Protein AF-0000000084542474 (afdb_homodimer)

Foldseek 3Di:
DDDDDDDDDPDPVVSVVVVVVVVVVQLVDCQFAVVNDFFFPDWDADPVVRDIDTDGDFDWDWDQDPVVRDTDIDTDDGTDD/DADDDDDPDDDPVVSVVVVVVVVVVLLVDCQFAVPNDFFWPDWDADPVVRDIDTDGDFDWDWDQDPVVRDTDIDTDDGTDD

Radius of gyration: 16.11 Å; Cα contacts (8 Å, |Δi|>4): 326; chains: 2; bounding box: 37×45×34 Å

Secondary structure (DSSP, 8-state):
-PBPPPP--SBHHHHHHHHHHHHHHHHH-TTT-TT---SEEEEEEETTTTEEEEEEEEEEEEEE-TTT-PEEEEEPP----/-PBPPPP--SBHHHHHHHHHHHHHHHHH-TTT-TT---SEEEEEEETTTTEEEEEEEEEEEEEE-TTT-PEEEEEPP----

Nearest PDB structures (foldseek):
  6th6-assembly1_Ax  TM=2.935E-01  e=2.917E+00  Thermococcus kodakarensis KOD1
  6dt7-assembly1_B  TM=2.396E-01  e=9.945E+00  Enquatrovirus N4
  6th6-assembly1_Ax  TM=3.140E-01  e=3.708E+00  Thermococcus kodakarensis KOD1
  6skg-assembly1_Ax  TM=2.582E-01  e=5.127E+00  Thermococcus kodakarensis
  6dt7-assembly1_B  TM=2.794E-01  e=6.228E+00  Enquatrovirus N4

Solvent-accessible surface area (backbone atoms only — not comparable to full-atom values): 8994 Å² total; per-residue (Å²): 94,30,58,52,71,86,75,84,45,70,25,40,51,34,36,49,52,49,50,53,52,52,49,47,53,41,49,70,33,59,84,20,17,78,84,64,59,68,40,69,73,40,78,45,70,42,81,90,77,28,37,33,39,37,31,36,43,45,50,36,42,80,38,77,34,84,88,80,69,45,77,42,81,40,47,50,74,71,35,33,114,93,27,58,50,71,86,74,82,46,70,26,41,51,34,37,49,54,49,48,53,52,51,49,46,51,42,48,70,33,57,86,20,16,76,84,66,59,69,40,68,72,42,80,47,68,43,81,88,76,28,36,33,39,37,30,36,42,44,51,36,42,82,38,77,35,85,88,81,69,44,77,42,79,40,47,52,73,71,35,33,112

Structure (mmCIF, N/CA/C/O backbone):
data_AF-0000000084542474-model_v1
#
loop_
_entity.id
_entity.type
_entity.pdbx_description
1 polymer 'Uncharacterized protein'
#
loop_
_atom_site.group_PDB
_atom_site.id
_atom_site.type_symbol
_atom_site.label_atom_id
_atom_site.label_alt_id
_atom_site.label_comp_id
_atom_site.label_asym_id
_atom_site.label_entity_id
_atom_site.label_seq_id
_atom_site.pdbx_PDB_ins_code
_atom_site.Cartn_x
_atom_site.Cartn_y
_atom_site.Cartn_z
_atom_site.occupancy
_atom_site.B_iso_or_equiv
_atom_site.auth_seq_id
_atom_site.auth_comp_id
_atom_site.auth_asym_id
_atom_site.auth_atom_id
_atom_site.pdbx_PDB_model_num
ATOM 1 N N . MET A 1 1 ? -6.695 11.188 12.867 1 86.81 1 MET A N 1
ATOM 2 C CA . MET A 1 1 ? -5.855 10.289 12.078 1 86.81 1 MET A CA 1
ATOM 3 C C . MET A 1 1 ? -6.309 8.844 12.227 1 86.81 1 MET A C 1
ATOM 5 O O . MET A 1 1 ? -6.754 8.438 13.305 1 86.81 1 MET A O 1
ATOM 9 N N . ALA A 1 2 ? -6.227 8.078 11.031 1 94.81 2 ALA A N 1
ATOM 10 C CA . ALA A 1 2 ? -6.535 6.656 11.18 1 94.81 2 ALA A CA 1
ATOM 11 C C . ALA A 1 2 ? -5.367 5.91 11.82 1 94.81 2 ALA A C 1
ATOM 13 O O . ALA A 1 2 ? -4.207 6.145 11.477 1 94.81 2 ALA A O 1
ATOM 14 N N . THR A 1 3 ? -5.688 5.031 12.648 1 96.56 3 THR A N 1
ATOM 15 C CA . THR A 1 3 ? -4.684 4.258 13.367 1 96.56 3 THR A CA 1
ATOM 16 C C . THR A 1 3 ? -4.094 3.168 12.477 1 96.56 3 THR A C 1
ATOM 18 O O . THR A 1 3 ? -4.707 2.777 11.484 1 96.56 3 THR A O 1
ATOM 21 N N . LYS A 1 4 ? -2.943 2.76 12.961 1 97.12 4 LYS A N 1
ATOM 22 C CA . LYS A 1 4 ? -2.25 1.645 12.328 1 97.12 4 LYS A CA 1
ATOM 23 C C . LYS A 1 4 ? -3.174 0.439 12.172 1 97.12 4 LYS A C 1
ATOM 25 O O . LYS A 1 4 ? -3.889 0.075 13.109 1 97.12 4 LYS A O 1
ATOM 30 N N . LYS A 1 5 ? -3.121 -0.091 11.039 1 96.38 5 LYS A N 1
ATOM 31 C CA . LYS A 1 5 ? -3.887 -1.313 10.82 1 96.38 5 LYS A CA 1
ATOM 32 C C . LYS A 1 5 ? -2.994 -2.547 10.922 1 96.38 5 LYS A C 1
ATOM 34 O O . LYS A 1 5 ? -1.84 -2.523 10.492 1 96.38 5 LYS A O 1
ATOM 39 N N . THR A 1 6 ? -3.637 -3.547 11.516 1 95.5 6 THR A N 1
ATOM 40 C CA . THR A 1 6 ? -2.98 -4.852 11.5 1 95.5 6 THR A CA 1
ATOM 41 C C . THR A 1 6 ? -3.293 -5.594 10.203 1 95.5 6 THR A C 1
ATOM 43 O O . THR A 1 6 ? -4.461 -5.809 9.867 1 95.5 6 THR A O 1
ATOM 46 N N . LEU A 1 7 ? -2.258 -5.918 9.531 1 97.06 7 LEU A N 1
ATOM 47 C CA . LEU A 1 7 ? -2.43 -6.652 8.289 1 97.06 7 LEU A CA 1
ATOM 48 C C . LEU A 1 7 ? -2.35 -8.156 8.523 1 97.06 7 LEU A C 1
ATOM 50 O O . LEU A 1 7 ? -1.467 -8.625 9.242 1 97.06 7 LEU A O 1
ATOM 54 N N . GLY A 1 8 ? -3.309 -8.828 7.953 1 96.12 8 GLY A N 1
ATOM 55 C CA . GLY A 1 8 ? -3.4 -10.266 8.164 1 96.12 8 GLY A CA 1
ATOM 56 C C . GLY A 1 8 ? -2.631 -11.07 7.133 1 96.12 8 GLY A C 1
ATOM 57 O O . GLY A 1 8 ? -2.352 -12.258 7.344 1 96.12 8 GLY A O 1
ATOM 58 N N . ALA A 1 9 ? -2.193 -10.484 6.082 1 97.06 9 ALA A N 1
ATOM 59 C CA . ALA A 1 9 ? -1.557 -11.18 4.965 1 97.06 9 ALA A CA 1
ATOM 60 C C . ALA A 1 9 ? -0.188 -11.727 5.367 1 97.06 9 ALA A C 1
ATOM 62 O O . ALA A 1 9 ? 0.529 -11.094 6.148 1 97.06 9 ALA A O 1
ATOM 63 N N . ALA A 1 10 ? 0.173 -12.812 4.734 1 96.75 10 ALA A N 1
ATOM 64 C CA . ALA A 1 10 ? 1.393 -13.508 5.137 1 96.75 10 ALA A CA 1
ATOM 65 C C . ALA A 1 10 ? 2.551 -13.164 4.203 1 96.75 10 ALA A C 1
ATOM 67 O O . ALA A 1 10 ? 3.691 -13.57 4.445 1 96.75 10 ALA A O 1
ATOM 68 N N . THR A 1 11 ? 2.271 -12.477 3.105 1 98.31 11 THR A N 1
ATOM 69 C CA . THR A 1 11 ? 3.312 -12.094 2.158 1 98.31 11 THR A CA 1
ATOM 70 C C . THR A 1 11 ? 3.277 -10.586 1.899 1 98.31 11 THR A C 1
ATOM 72 O O . THR A 1 11 ? 2.264 -9.93 2.146 1 98.31 11 THR A O 1
ATOM 75 N N . LEU A 1 12 ? 4.375 -10.031 1.416 1 98.56 12 LEU A N 1
ATOM 76 C CA . LEU A 1 12 ? 4.473 -8.617 1.081 1 98.56 12 LEU A CA 1
ATOM 77 C C . LEU A 1 12 ? 3.424 -8.227 0.044 1 98.56 12 LEU A C 1
ATOM 79 O O . LEU A 1 12 ? 2.771 -7.191 0.172 1 98.56 12 LEU A O 1
ATOM 83 N N . GLU A 1 13 ? 3.297 -9.102 -0.958 1 98.62 13 GLU A N 1
ATOM 84 C CA . GLU A 1 13 ? 2.383 -8.812 -2.057 1 98.62 13 GLU A CA 1
ATOM 85 C C . GLU A 1 13 ? 0.939 -8.727 -1.567 1 98.62 13 GLU A C 1
ATOM 87 O O . GLU A 1 13 ? 0.2 -7.82 -1.948 1 98.62 13 GLU A O 1
ATOM 92 N N . ASN A 1 14 ? 0.603 -9.648 -0.759 1 98.56 14 ASN A N 1
ATOM 93 C CA . ASN A 1 14 ? -0.761 -9.641 -0.239 1 98.56 14 ASN A CA 1
ATOM 94 C C . ASN A 1 14 ? -0.96 -8.523 0.787 1 98.56 14 ASN A C 1
ATOM 96 O O . ASN A 1 14 ? -2.051 -7.965 0.896 1 98.56 14 ASN A O 1
ATOM 100 N N . GLN A 1 15 ? 0.083 -8.109 1.554 1 98.62 15 GLN A N 1
ATOM 101 C CA . GLN A 1 15 ? 0.002 -6.941 2.432 1 98.62 15 GLN A CA 1
ATOM 102 C C . GLN A 1 15 ? -0.258 -5.668 1.634 1 98.62 15 GLN A C 1
ATOM 104 O O . GLN A 1 15 ? -1.043 -4.816 2.055 1 98.62 15 GLN A O 1
ATOM 109 N N . LEU A 1 16 ? 0.427 -5.586 0.472 1 98.88 16 LEU A N 1
ATOM 110 C CA . LEU A 1 16 ? 0.238 -4.43 -0.397 1 98.88 16 LEU A CA 1
ATOM 111 C C . LEU A 1 16 ? -1.213 -4.324 -0.854 1 98.88 16 LEU A C 1
ATOM 113 O O . LEU A 1 16 ? -1.828 -3.264 -0.743 1 98.88 16 LEU A O 1
ATOM 117 N N . LEU A 1 17 ? -1.722 -5.387 -1.293 1 98.75 17 LEU A N 1
ATOM 118 C CA . LEU A 1 17 ? -3.115 -5.402 -1.727 1 98.75 17 LEU A CA 1
ATOM 119 C C . LEU A 1 17 ? -4.047 -5.062 -0.569 1 98.75 17 LEU A C 1
ATOM 121 O O . LEU A 1 17 ? -4.957 -4.242 -0.718 1 98.75 17 LEU A O 1
ATOM 125 N N . GLU A 1 18 ? -3.797 -5.637 0.505 1 98.62 18 GLU A N 1
ATOM 126 C CA . GLU A 1 18 ? -4.641 -5.457 1.681 1 98.62 18 GLU A CA 1
ATOM 127 C C . GLU A 1 18 ? -4.652 -4.004 2.141 1 98.62 18 GLU A C 1
ATOM 129 O O . GLU A 1 18 ? -5.711 -3.449 2.441 1 98.62 18 GLU A O 1
ATOM 134 N N . ILE A 1 19 ? -3.551 -3.363 2.209 1 98.81 19 ILE A N 1
ATOM 135 C CA . ILE A 1 19 ? -3.482 -2.006 2.742 1 98.81 19 ILE A CA 1
ATOM 136 C C . ILE A 1 19 ? -4.113 -1.031 1.751 1 98.81 19 ILE A C 1
ATOM 138 O O . ILE A 1 19 ? -4.734 -0.043 2.15 1 98.81 19 ILE A O 1
ATOM 142 N N . ILE A 1 20 ? -3.961 -1.307 0.451 1 98.88 20 ILE A N 1
ATOM 143 C CA . ILE A 1 20 ? -4.617 -0.479 -0.556 1 98.88 20 ILE A CA 1
ATOM 144 C C . ILE A 1 20 ? -6.133 -0.579 -0.398 1 98.88 20 ILE A C 1
ATOM 146 O O . ILE A 1 20 ? -6.836 0.434 -0.438 1 98.88 20 ILE A O 1
ATOM 150 N N . GLU A 1 21 ? -6.625 -1.803 -0.162 1 98.19 21 GLU A N 1
ATOM 151 C CA . GLU A 1 21 ? -8.062 -1.999 0.022 1 98.19 21 GLU A CA 1
ATOM 152 C C . GLU A 1 21 ? -8.547 -1.328 1.303 1 98.19 21 GLU A C 1
ATOM 154 O O . GLU A 1 21 ? -9.648 -0.771 1.338 1 98.19 21 GLU A O 1
ATOM 159 N N . GLN A 1 22 ? -7.734 -1.421 2.311 1 98.31 22 GLN A N 1
ATOM 160 C CA . GLN A 1 22 ? -8.086 -0.72 3.541 1 98.31 22 GLN A CA 1
ATOM 161 C C . GLN A 1 22 ? -8.148 0.789 3.316 1 98.31 22 GLN A C 1
ATOM 163 O O . GLN A 1 22 ? -9.039 1.465 3.836 1 98.31 22 GLN A O 1
ATOM 168 N N . THR A 1 23 ? -7.227 1.34 2.574 1 98.69 23 THR A N 1
ATOM 169 C CA . THR A 1 23 ? -7.219 2.764 2.258 1 98.69 23 THR A CA 1
ATOM 170 C C . THR A 1 23 ? -8.461 3.148 1.458 1 98.69 23 THR A C 1
ATOM 172 O O . THR A 1 23 ? -9.094 4.168 1.735 1 98.69 23 THR A O 1
ATOM 175 N N . GLN A 1 24 ? -8.789 2.334 0.495 1 98.38 24 GLN A N 1
ATOM 176 C CA . GLN A 1 24 ? -9.992 2.566 -0.299 1 98.38 24 GLN A CA 1
ATOM 177 C C . GLN A 1 24 ? -11.234 2.602 0.583 1 98.38 24 GLN A C 1
ATOM 179 O O . GLN A 1 24 ? -12.109 3.453 0.402 1 98.38 24 GLN A O 1
ATOM 184 N N . ARG A 1 25 ? -11.266 1.691 1.455 1 97.88 25 ARG A N 1
ATOM 185 C CA . ARG A 1 25 ? -12.398 1.65 2.373 1 97.88 25 ARG A CA 1
ATOM 186 C C . ARG A 1 25 ? -12.477 2.928 3.201 1 97.88 25 ARG A C 1
ATOM 188 O O . ARG A 1 25 ? -13.547 3.535 3.314 1 97.88 25 ARG A O 1
ATOM 195 N N . MET A 1 26 ? -11.375 3.357 3.768 1 98.25 26 MET A N 1
ATOM 196 C CA . MET A 1 26 ? -11.359 4.555 4.605 1 98.25 26 MET A CA 1
ATOM 197 C C . MET A 1 26 ? -11.773 5.785 3.805 1 98.25 26 MET A C 1
ATOM 199 O O . MET A 1 26 ? -12.523 6.625 4.305 1 98.25 26 MET A O 1
ATOM 203 N N . GLN A 1 27 ? -11.391 5.926 2.529 1 98.5 27 GLN A N 1
ATOM 204 C CA . GLN A 1 27 ? -11.656 7.133 1.756 1 98.5 27 GLN A CA 1
ATOM 205 C C . GLN A 1 27 ? -13.109 7.168 1.272 1 98.5 27 GLN A C 1
ATOM 207 O O . GLN A 1 27 ? -13.617 8.227 0.906 1 98.5 27 GLN A O 1
ATOM 212 N N . SER A 1 28 ? -13.727 5.973 1.259 1 98.06 28 SER A N 1
ATOM 213 C CA . SER A 1 28 ? -15.07 5.879 0.706 1 98.06 28 SER A CA 1
ATOM 214 C C . SER A 1 28 ? -16.125 6.184 1.763 1 98.06 28 SER A C 1
ATOM 216 O O . SER A 1 28 ? -17.297 6.391 1.438 1 98.06 28 SER A O 1
ATOM 218 N N . VAL A 1 29 ? -15.6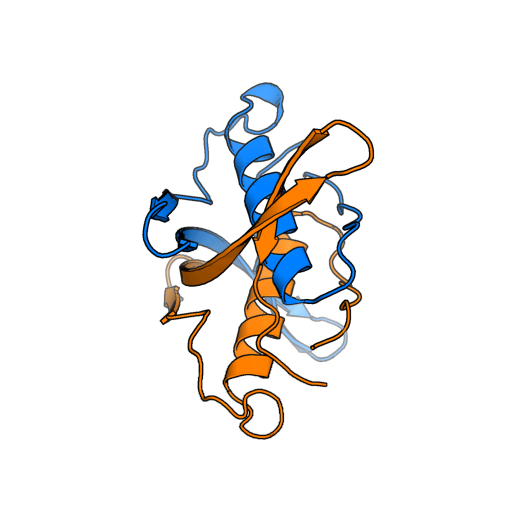72 6.113 2.973 1 98.25 29 VAL A N 1
ATOM 219 C CA . VAL A 1 29 ? -16.609 6.34 4.074 1 98.25 29 VAL A CA 1
ATOM 220 C C . VAL A 1 29 ? -16.484 7.781 4.562 1 98.25 29 VAL A C 1
ATOM 222 O O . VAL A 1 29 ? -15.438 8.188 5.074 1 98.25 29 VAL A O 1
ATOM 225 N N . ALA A 1 30 ? -17.547 8.539 4.508 1 97.75 30 ALA A N 1
ATOM 226 C CA . ALA A 1 30 ? -17.547 9.969 4.809 1 97.75 30 ALA A CA 1
ATOM 227 C C . ALA A 1 30 ? -17.109 10.227 6.246 1 97.75 30 ALA A C 1
ATOM 229 O O . ALA A 1 30 ? -16.406 11.211 6.523 1 97.75 30 ALA A O 1
ATOM 230 N N . ALA A 1 31 ? -17.531 9.367 7.172 1 97.94 31 ALA A N 1
ATOM 231 C CA . ALA A 1 31 ? -17.172 9.531 8.578 1 97.94 31 ALA A CA 1
ATOM 232 C C . ALA A 1 31 ? -15.664 9.398 8.773 1 97.94 31 ALA A C 1
ATOM 234 O O . ALA A 1 31 ? -15.094 10.023 9.672 1 97.94 31 ALA A O 1
ATOM 235 N N . ASN A 1 32 ? -15 8.633 7.957 1 98.5 32 ASN A N 1
ATOM 236 C CA . ASN A 1 32 ? -13.562 8.43 8.031 1 98.5 32 ASN A CA 1
ATOM 237 C C . ASN A 1 32 ? -12.797 9.461 7.211 1 98.5 32 ASN A C 1
ATOM 239 O O . ASN A 1 32 ? -11.586 9.633 7.387 1 98.5 32 ASN A O 1
ATOM 243 N N . ASN A 1 33 ? -13.516 10.102 6.312 1 98.56 33 ASN A N 1
ATOM 244 C CA . ASN A 1 33 ? -12.914 11.016 5.348 1 98.56 33 ASN A CA 1
ATOM 245 C C . ASN A 1 33 ? -13.68 12.336 5.273 1 98.56 33 ASN A C 1
ATOM 247 O O . ASN A 1 33 ? -14.242 12.672 4.227 1 98.56 33 ASN A O 1
ATOM 251 N N . PRO A 1 34 ? -13.57 13.078 6.371 1 97.31 34 PRO A N 1
ATOM 252 C CA . PRO A 1 34 ? -14.406 14.281 6.449 1 97.31 34 PRO A CA 1
ATOM 253 C C . PRO A 1 34 ? -14.016 15.336 5.41 1 97.31 34 PRO A C 1
ATOM 255 O O . PRO A 1 34 ? -14.867 16.125 4.988 1 97.31 34 PRO A O 1
ATOM 258 N N . ASP A 1 35 ? -12.766 15.375 4.953 1 97.31 35 ASP A N 1
ATOM 259 C CA . ASP A 1 35 ? -12.297 16.375 4.004 1 97.31 35 ASP A CA 1
ATOM 260 C C . ASP A 1 35 ? -12.492 15.914 2.566 1 97.31 35 ASP A C 1
ATOM 262 O O . ASP A 1 35 ? -12.211 16.656 1.62 1 97.31 35 ASP A O 1
ATOM 266 N N . GLY A 1 36 ? -12.914 14.633 2.375 1 97.69 36 GLY A N 1
ATOM 267 C CA . GLY A 1 36 ? -13.219 14.102 1.057 1 97.69 36 GLY A CA 1
ATOM 268 C C . GLY A 1 36 ? -11.992 13.961 0.171 1 97.69 36 GLY A C 1
ATOM 269 O O . GLY A 1 36 ? -12.062 14.211 -1.035 1 97.69 36 GLY A O 1
ATOM 270 N N . VAL A 1 37 ? -10.836 13.562 0.805 1 97.56 37 VAL A N 1
ATOM 271 C CA . VAL A 1 37 ? -9.602 13.422 0.05 1 97.56 37 VAL A CA 1
ATOM 272 C C . VAL A 1 37 ? -9.586 12.078 -0.677 1 97.56 37 VAL A C 1
ATOM 274 O O . VAL A 1 37 ? -10.062 11.07 -0.147 1 97.56 37 VAL A O 1
ATOM 277 N N . THR A 1 38 ? -9.07 12.125 -1.891 1 98.38 38 THR A N 1
ATOM 278 C CA . THR A 1 38 ? -8.914 10.906 -2.668 1 98.38 38 THR A CA 1
ATOM 279 C C . THR A 1 38 ? -7.445 10.492 -2.75 1 98.38 38 THR A C 1
ATOM 281 O O . THR A 1 38 ? -6.637 11.195 -3.359 1 98.38 38 THR A O 1
ATOM 284 N N . VAL A 1 39 ? -7.18 9.367 -2.107 1 98.81 39 VAL A N 1
ATOM 285 C CA . VAL A 1 39 ? -5.824 8.828 -2.135 1 98.81 39 VAL A CA 1
ATOM 286 C C . VAL A 1 39 ? -5.711 7.754 -3.213 1 98.81 39 VAL A C 1
ATOM 288 O O . VAL A 1 39 ? -4.82 7.809 -4.062 1 98.81 39 VAL A O 1
ATOM 291 N N . VAL A 1 40 ? -6.598 6.746 -3.172 1 98.88 40 VAL A N 1
ATOM 292 C CA . VAL A 1 40 ? -6.711 5.801 -4.277 1 98.88 40 VAL A CA 1
ATOM 293 C C . VAL A 1 40 ? -7.551 6.414 -5.395 1 98.88 40 VAL A C 1
ATOM 295 O O . VAL A 1 40 ? -8.781 6.449 -5.309 1 98.88 40 VAL A O 1
ATOM 298 N N . THR A 1 41 ? -6.879 6.836 -6.453 1 98.81 41 THR A N 1
ATOM 299 C CA . THR A 1 41 ? -7.551 7.613 -7.488 1 98.81 41 THR A CA 1
ATOM 300 C C . THR A 1 41 ? -8.109 6.703 -8.578 1 98.81 41 THR A C 1
ATOM 302 O O . THR A 1 41 ? -9.016 7.094 -9.32 1 98.81 41 THR A O 1
ATOM 305 N N . SER A 1 42 ? -7.547 5.566 -8.734 1 98.69 42 SER A N 1
ATOM 306 C CA . SER A 1 42 ? -8.039 4.539 -9.641 1 98.69 42 SER A CA 1
ATOM 307 C C . SER A 1 42 ? -7.715 3.141 -9.133 1 98.69 42 SER A C 1
ATOM 309 O O . SER A 1 42 ? -6.637 2.912 -8.578 1 98.69 42 SER A O 1
ATOM 311 N N . TYR A 1 43 ? -8.688 2.273 -9.156 1 98.38 43 TYR A N 1
ATOM 312 C CA . TYR A 1 43 ? -8.57 0.856 -8.836 1 98.38 43 TYR A CA 1
ATOM 313 C C . TYR A 1 43 ? -9.375 0.007 -9.812 1 98.38 43 TYR A C 1
ATOM 315 O O . TYR A 1 43 ? -10.609 0.033 -9.797 1 98.38 43 TYR A O 1
ATOM 323 N N . THR A 1 44 ? -8.617 -0.767 -10.641 1 98.31 44 THR A N 1
ATOM 324 C CA . THR A 1 44 ? -9.289 -1.609 -11.625 1 98.31 44 THR A CA 1
ATOM 325 C C . THR A 1 44 ? -8.688 -3.012 -11.633 1 98.31 44 THR A C 1
ATOM 327 O O . THR A 1 44 ? -7.477 -3.176 -11.477 1 98.31 44 THR A O 1
ATOM 330 N N . ARG A 1 45 ? -9.578 -3.939 -11.852 1 97.56 45 ARG A N 1
ATOM 331 C CA . ARG A 1 45 ? -9.117 -5.309 -12.062 1 97.56 45 ARG A CA 1
ATOM 332 C C . ARG A 1 45 ? -9.594 -5.848 -13.406 1 97.56 45 ARG A C 1
ATOM 334 O O . ARG A 1 45 ? -10.789 -5.84 -13.695 1 97.56 45 ARG A O 1
ATOM 341 N N . ASN A 1 46 ? -8.641 -6.211 -14.172 1 98 46 ASN A N 1
ATOM 342 C CA . ASN A 1 46 ? -8.953 -6.969 -15.375 1 98 46 ASN A CA 1
ATOM 343 C C . ASN A 1 46 ? -9.195 -8.445 -15.07 1 98 46 ASN A C 1
ATOM 345 O O . ASN A 1 46 ? -8.266 -9.172 -14.727 1 98 46 ASN A O 1
ATOM 349 N N . MET A 1 47 ? -10.414 -8.922 -15.234 1 93.25 47 MET A N 1
ATOM 350 C CA . MET A 1 47 ? -10.805 -10.266 -14.828 1 93.25 47 MET A CA 1
ATOM 351 C C . MET A 1 47 ? -10.148 -11.32 -15.727 1 93.25 47 MET A C 1
ATOM 353 O O . MET A 1 47 ? -9.891 -12.438 -15.289 1 93.25 47 MET A O 1
ATOM 357 N N . ALA A 1 48 ? -9.898 -10.922 -16.922 1 95.88 48 ALA A N 1
ATOM 358 C CA . ALA A 1 48 ? -9.328 -11.867 -17.875 1 95.88 48 ALA A CA 1
ATOM 359 C C . ALA A 1 48 ? -7.859 -12.148 -17.562 1 95.88 48 ALA A C 1
ATOM 361 O O . ALA A 1 48 ? -7.41 -13.289 -17.656 1 95.88 48 ALA A O 1
ATOM 362 N N . THR A 1 49 ? -7.129 -11.18 -17.125 1 96.25 49 THR A N 1
ATOM 363 C CA . THR A 1 49 ? -5.691 -11.32 -16.922 1 96.25 49 THR A CA 1
ATOM 364 C C . THR A 1 49 ? -5.367 -11.469 -15.438 1 96.25 49 THR A C 1
ATOM 366 O O . THR A 1 49 ? -4.258 -11.867 -15.078 1 96.25 49 THR A O 1
ATOM 369 N N . GLY A 1 50 ? -6.32 -11.094 -14.562 1 97.25 50 GLY A N 1
ATOM 370 C CA . GLY A 1 50 ? -6.055 -11.078 -13.133 1 97.25 50 GLY A CA 1
ATOM 371 C C . GLY A 1 50 ? -5.207 -9.906 -12.688 1 97.25 50 GLY A C 1
ATOM 372 O O . GLY A 1 50 ? -4.613 -9.93 -11.609 1 97.25 50 GLY A O 1
ATOM 373 N N . LEU A 1 51 ? -5.121 -8.867 -13.523 1 98.5 51 LEU A N 1
ATOM 374 C CA . LEU A 1 51 ? -4.262 -7.727 -13.211 1 98.5 51 LEU A CA 1
ATOM 375 C C . LEU A 1 51 ? -5.055 -6.617 -12.523 1 98.5 51 LEU A C 1
ATOM 377 O O . LEU A 1 51 ? -6.078 -6.168 -13.047 1 98.5 51 LEU A O 1
ATOM 381 N N . VAL A 1 52 ? -4.535 -6.238 -11.344 1 98.69 52 VAL A N 1
ATOM 382 C CA . VAL A 1 52 ? -5.07 -5.078 -10.641 1 98.69 52 VAL A CA 1
ATOM 383 C C . VAL A 1 52 ? -4.184 -3.861 -10.898 1 98.69 52 VAL A C 1
ATOM 385 O O . VAL A 1 52 ? -2.973 -3.91 -10.68 1 98.69 52 VAL A O 1
ATOM 388 N N . THR A 1 53 ? -4.789 -2.766 -11.414 1 98.81 53 THR A N 1
ATOM 389 C CA . THR A 1 53 ? -4.086 -1.505 -11.625 1 98.81 53 THR A CA 1
ATOM 390 C C . THR A 1 53 ? -4.602 -0.428 -10.68 1 98.81 53 THR A C 1
ATOM 392 O O . THR A 1 53 ? -5.812 -0.257 -10.523 1 98.81 53 THR A O 1
ATOM 395 N N . VAL A 1 54 ? -3.635 0.183 -10.062 1 98.88 54 VAL A N 1
ATOM 396 C CA . VAL A 1 54 ? -3.977 1.155 -9.023 1 98.88 54 VAL A CA 1
ATOM 397 C C . VAL A 1 54 ? -3.197 2.449 -9.258 1 98.88 54 VAL A C 1
ATOM 399 O O . VAL A 1 54 ? -2.014 2.416 -9.602 1 98.88 54 VAL A O 1
ATOM 402 N N . SER A 1 55 ? -3.805 3.564 -9.078 1 98.94 55 SER A N 1
ATOM 403 C CA . SER A 1 55 ? -3.164 4.871 -8.992 1 98.94 55 SER A CA 1
ATOM 404 C C . SER A 1 55 ? -3.447 5.535 -7.645 1 98.94 55 SER A C 1
ATOM 406 O O . SER A 1 55 ? -4.582 5.504 -7.16 1 98.94 55 SER A O 1
ATOM 408 N N . LEU A 1 56 ? -2.443 6.07 -7.117 1 98.88 56 LEU A N 1
ATOM 409 C CA . LEU A 1 56 ? -2.545 6.715 -5.812 1 98.88 56 LEU A CA 1
ATOM 410 C C . LEU A 1 56 ? -1.968 8.125 -5.855 1 98.88 56 LEU A C 1
ATOM 412 O O . LEU A 1 56 ? -1.036 8.398 -6.617 1 98.88 56 LEU A O 1
ATOM 416 N N . SER A 1 57 ? -2.525 8.977 -5.043 1 98.81 57 SER A N 1
ATOM 417 C CA . SER A 1 57 ? -2.031 10.312 -4.73 1 98.81 57 SER A CA 1
ATOM 418 C C . SER A 1 57 ? -1.918 10.523 -3.223 1 98.81 57 SER A C 1
ATOM 420 O O . SER A 1 57 ? -2.93 10.641 -2.529 1 98.81 57 SER A O 1
ATOM 422 N N . ILE A 1 58 ? -0.677 10.625 -2.695 1 98.75 58 ILE A N 1
ATOM 423 C CA . ILE A 1 58 ? -0.434 10.633 -1.258 1 98.75 58 ILE A CA 1
ATOM 424 C C . ILE A 1 58 ? 0.219 11.945 -0.849 1 98.75 58 ILE A C 1
ATOM 426 O O . ILE A 1 58 ? 1.392 12.188 -1.146 1 98.75 58 ILE A O 1
ATOM 430 N N . PRO A 1 59 ? -0.496 12.82 -0.203 1 98.56 59 PRO A N 1
ATOM 431 C CA . PRO A 1 59 ? 0.157 14.016 0.342 1 98.56 59 PRO A CA 1
ATOM 432 C C . PRO A 1 59 ? 1.166 13.688 1.44 1 98.56 59 PRO A C 1
ATOM 434 O O . PRO A 1 59 ? 0.903 12.828 2.289 1 98.56 59 PRO A O 1
ATOM 437 N N . THR A 1 60 ? 2.299 14.391 1.382 1 98.5 60 THR A N 1
ATOM 438 C CA . THR A 1 60 ? 3.363 14.141 2.346 1 98.5 60 THR A CA 1
ATOM 439 C C . THR A 1 60 ? 3.932 15.453 2.873 1 98.5 60 THR A C 1
ATOM 441 O O . THR A 1 60 ? 3.736 16.516 2.264 1 98.5 60 THR A O 1
ATOM 444 N N . ASP A 1 61 ? 4.574 15.289 3.994 1 97.25 61 ASP A N 1
ATOM 445 C CA . ASP A 1 61 ? 5.336 16.375 4.594 1 97.25 61 ASP A CA 1
ATOM 446 C C . ASP A 1 61 ? 6.789 15.969 4.828 1 97.25 61 ASP A C 1
ATOM 448 O O . ASP A 1 61 ? 7.074 14.797 5.066 1 97.25 61 ASP A O 1
ATOM 452 N N . ASP A 1 62 ? 7.617 16.984 4.664 1 96.38 62 ASP A N 1
ATOM 453 C CA . ASP A 1 62 ? 9 16.812 5.098 1 96.38 62 ASP A CA 1
ATOM 454 C C . ASP A 1 62 ? 9.172 17.219 6.562 1 96.38 62 ASP A C 1
ATOM 456 O O . ASP A 1 62 ? 8.82 18.344 6.949 1 96.38 62 ASP A O 1
ATOM 460 N N . VAL A 1 63 ? 9.672 16.281 7.273 1 95.62 63 VAL A N 1
ATOM 461 C CA . VAL A 1 63 ? 9.852 16.562 8.695 1 95.62 63 VAL A CA 1
ATOM 462 C C . VAL A 1 63 ? 11.312 16.312 9.086 1 95.62 63 VAL A C 1
ATOM 464 O O . VAL A 1 63 ? 11.898 15.297 8.719 1 95.62 63 VAL A O 1
ATOM 467 N N . LEU A 1 64 ? 11.852 17.266 9.789 1 96.44 64 LEU A N 1
ATOM 468 C CA . LEU A 1 64 ? 13.211 17.094 10.305 1 96.44 64 LEU A CA 1
ATOM 469 C C . LEU A 1 64 ? 13.227 16.078 11.445 1 96.44 64 LEU A C 1
ATOM 471 O O . LEU A 1 64 ? 12.477 16.203 12.414 1 96.44 64 LEU A O 1
ATOM 475 N N . ASP A 1 65 ? 14.086 15.008 11.305 1 94.94 65 ASP A N 1
ATOM 476 C CA . ASP A 1 65 ? 14.305 14.047 12.375 1 94.94 65 ASP A CA 1
ATOM 477 C C . ASP A 1 65 ? 15.32 14.562 13.391 1 94.94 65 ASP A C 1
ATOM 479 O O . ASP A 1 65 ? 16.516 14.68 13.078 1 94.94 65 ASP A O 1
ATOM 483 N N . PRO A 1 66 ? 14.852 14.859 14.461 1 94.12 66 PRO A N 1
ATOM 484 C CA . PRO A 1 66 ? 15.758 15.508 15.406 1 94.12 66 PRO A CA 1
ATOM 485 C C . PRO A 1 66 ? 16.828 14.555 15.938 1 94.12 66 PRO A C 1
ATOM 487 O O . PRO A 1 66 ? 17.828 15 16.5 1 94.12 66 PRO A O 1
ATOM 490 N N . THR A 1 67 ? 16.547 13.273 15.734 1 95.06 67 THR A N 1
ATOM 491 C CA . THR A 1 67 ? 17.484 12.273 16.25 1 95.06 67 THR A CA 1
ATOM 492 C C . THR A 1 67 ? 18.766 12.25 15.422 1 95.06 67 THR A C 1
ATOM 494 O O . THR A 1 67 ? 19.859 12.125 15.961 1 95.06 67 THR A O 1
ATOM 497 N N . ASP A 1 68 ? 18.688 12.406 14.117 1 94.31 68 ASP A N 1
ATOM 498 C CA . ASP A 1 68 ? 19.875 12.273 13.266 1 94.31 68 ASP A CA 1
ATOM 499 C C . ASP A 1 68 ? 20 13.469 12.328 1 94.31 68 ASP A C 1
ATOM 501 O O . ASP A 1 68 ? 20.938 13.531 11.523 1 94.31 68 ASP A O 1
ATOM 505 N N . GLY A 1 69 ? 19.062 14.336 12.414 1 96 69 GLY A N 1
ATOM 506 C CA . GLY A 1 69 ? 19.141 15.555 11.617 1 96 69 GLY A CA 1
ATOM 507 C C .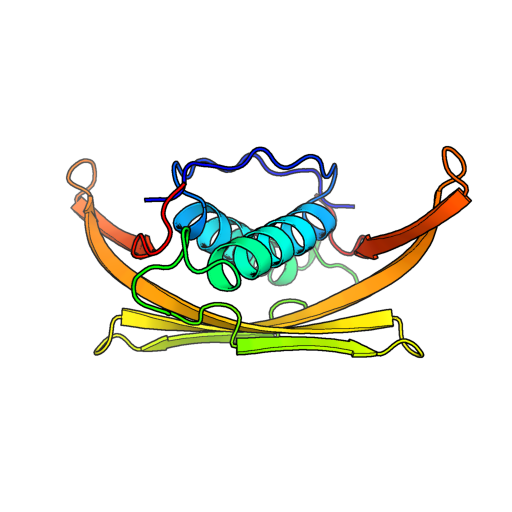 GLY A 1 69 ? 18.703 15.344 10.172 1 96 69 GLY A C 1
ATOM 508 O O . GLY A 1 69 ? 18.797 16.266 9.359 1 96 69 GLY A O 1
ATOM 509 N N . SER A 1 70 ? 18.125 14.18 9.828 1 95.25 70 SER A N 1
ATOM 510 C CA . SER A 1 70 ? 17.672 13.922 8.461 1 95.25 70 SER A CA 1
ATOM 511 C C . SER A 1 70 ? 16.266 14.461 8.227 1 95.25 70 SER A C 1
ATOM 513 O O . SER A 1 70 ? 15.578 14.836 9.172 1 95.25 70 SER A O 1
ATOM 515 N N . ILE A 1 71 ? 15.93 14.648 6.906 1 95.44 71 ILE A N 1
ATOM 516 C CA . ILE A 1 71 ? 14.57 14.984 6.512 1 95.44 71 ILE A CA 1
ATOM 517 C C . ILE A 1 71 ? 13.805 13.703 6.172 1 95.44 71 ILE A C 1
ATOM 519 O O . ILE A 1 71 ? 14.18 12.977 5.254 1 95.44 71 ILE A O 1
ATOM 523 N N . ASP A 1 72 ? 12.766 13.469 6.969 1 94.94 72 ASP A N 1
ATOM 524 C CA . ASP A 1 72 ? 11.906 12.32 6.707 1 94.94 72 ASP A CA 1
ATOM 525 C C . ASP A 1 72 ? 10.648 12.742 5.953 1 94.94 72 ASP A C 1
ATOM 527 O O . ASP A 1 72 ? 10.102 13.82 6.191 1 94.94 72 ASP A O 1
ATOM 531 N N . VAL A 1 73 ? 10.289 11.914 4.992 1 96.5 73 VAL A N 1
ATOM 532 C CA . VAL A 1 73 ? 9.016 12.078 4.289 1 96.5 73 VAL A CA 1
ATOM 533 C C . VAL A 1 73 ? 7.934 11.258 4.98 1 96.5 73 VAL A C 1
ATOM 535 O O . VAL A 1 73 ? 8.055 10.039 5.102 1 96.5 73 VAL A O 1
ATOM 538 N N . ILE A 1 74 ? 6.934 11.945 5.449 1 97.44 74 ILE A N 1
ATOM 539 C CA . ILE A 1 74 ? 5.848 11.266 6.145 1 97.44 74 ILE A CA 1
ATOM 540 C C . ILE A 1 74 ? 4.52 11.562 5.445 1 97.44 74 ILE A C 1
ATOM 542 O O . ILE A 1 74 ? 4.305 12.68 4.961 1 97.44 74 ILE A O 1
ATOM 546 N N . ALA A 1 75 ? 3.699 10.594 5.398 1 98.5 75 ALA A N 1
ATOM 547 C CA . ALA A 1 75 ? 2.381 10.805 4.809 1 98.5 75 ALA A CA 1
ATOM 548 C C . ALA A 1 75 ? 1.512 11.68 5.707 1 98.5 75 ALA A C 1
ATOM 550 O O . ALA A 1 75 ? 1.521 11.523 6.93 1 98.5 75 ALA A O 1
ATOM 551 N N . THR A 1 76 ? 0.813 12.602 5.066 1 98.12 76 THR A N 1
ATOM 552 C CA . THR A 1 76 ? -0.158 13.398 5.805 1 98.12 76 THR A CA 1
ATOM 553 C C . THR A 1 76 ? -1.295 12.523 6.324 1 98.12 76 THR A C 1
ATOM 555 O O . THR A 1 76 ? -1.787 11.648 5.613 1 98.12 76 THR A O 1
ATOM 558 N N . GLU A 1 77 ? -1.622 12.742 7.531 1 97.69 77 GLU A N 1
ATOM 559 C CA . GLU A 1 77 ? -2.738 12.008 8.117 1 97.69 77 GLU A CA 1
ATOM 560 C C . GLU A 1 77 ? -4.078 12.594 7.676 1 97.69 77 GLU A C 1
ATOM 562 O O . GLU A 1 77 ? -4.379 13.75 7.969 1 97.69 77 GLU A O 1
ATOM 567 N N . LEU A 1 78 ? -4.848 11.797 6.996 1 98.31 78 LEU A N 1
ATOM 568 C CA . LEU A 1 78 ? -6.043 12.289 6.32 1 98.31 78 LEU A CA 1
ATOM 569 C C . LEU A 1 78 ? -7.301 11.664 6.926 1 98.31 78 LEU A C 1
ATOM 571 O O . LEU A 1 78 ? -8.32 12.336 7.062 1 98.31 78 LEU A O 1
ATOM 575 N N . PHE A 1 79 ? -7.215 10.438 7.215 1 98.5 79 PHE A N 1
ATOM 576 C CA . PHE A 1 79 ? -8.391 9.672 7.609 1 98.5 79 PHE A CA 1
ATOM 577 C C . PHE A 1 79 ? -8.523 9.625 9.125 1 98.5 79 PHE A C 1
ATOM 579 O O . PHE A 1 79 ? -7.535 9.797 9.844 1 98.5 79 PHE A O 1
ATOM 586 N N . ILE A 1 80 ? -9.828 9.445 9.508 1 97.38 80 ILE A N 1
ATOM 587 C CA . ILE A 1 80 ? -10.094 9.336 10.938 1 97.38 80 ILE A CA 1
ATOM 588 C C . ILE A 1 80 ? -10.812 8.016 11.227 1 97.38 80 ILE A C 1
ATOM 590 O O . ILE A 1 80 ? -11.586 7.535 10.398 1 97.38 80 ILE A O 1
ATOM 594 N N . ASP A 1 81 ? -10.484 7.422 12.414 1 94.56 81 ASP A N 1
ATOM 595 C CA . ASP A 1 81 ? -11.109 6.156 12.781 1 94.56 81 ASP A CA 1
ATOM 596 C C . ASP A 1 81 ? -12.562 6.371 13.203 1 94.56 81 ASP A C 1
ATOM 598 O O . ASP A 1 81 ? -12.914 7.426 13.734 1 94.56 81 ASP A O 1
ATOM 602 N N . MET B 1 1 ? 8.586 -16.688 -2.365 1 86.94 1 MET B N 1
ATOM 603 C CA . MET B 1 1 ? 7.715 -15.594 -1.949 1 86.94 1 MET B CA 1
ATOM 604 C C . MET B 1 1 ? 8.391 -14.742 -0.875 1 86.94 1 MET B C 1
ATOM 606 O O . MET B 1 1 ? 9.125 -15.266 -0.04 1 86.94 1 MET B O 1
ATOM 610 N N . ALA B 1 2 ? 8.141 -13.352 -1.015 1 95.31 2 ALA B N 1
ATOM 611 C CA . ALA B 1 2 ? 8.656 -12.523 0.067 1 95.31 2 ALA B CA 1
ATOM 612 C C . ALA B 1 2 ? 7.773 -12.617 1.307 1 95.31 2 ALA B C 1
ATOM 614 O O . ALA B 1 2 ? 6.547 -12.602 1.203 1 95.31 2 ALA B O 1
ATOM 615 N N . THR B 1 3 ? 8.383 -12.633 2.4 1 96.69 3 THR B N 1
ATOM 616 C CA . THR B 1 3 ? 7.672 -12.75 3.67 1 96.69 3 THR B CA 1
ATOM 617 C C . THR B 1 3 ? 7.023 -11.43 4.059 1 96.69 3 THR B C 1
ATOM 619 O O . THR B 1 3 ? 7.43 -10.367 3.574 1 96.69 3 THR B O 1
ATOM 622 N N . LYS B 1 4 ? 6.078 -11.641 4.949 1 97.12 4 LYS B N 1
ATOM 623 C CA . LYS B 1 4 ? 5.387 -10.492 5.535 1 97.12 4 LYS B CA 1
ATOM 624 C C . LYS B 1 4 ? 6.375 -9.5 6.141 1 97.12 4 LYS B C 1
ATOM 626 O O . LYS B 1 4 ? 7.316 -9.898 6.828 1 97.12 4 LYS B O 1
ATOM 631 N N . LYS B 1 5 ? 6.109 -8.297 5.859 1 96.44 5 LYS B N 1
ATOM 632 C CA . LYS B 1 5 ? 6.934 -7.258 6.469 1 96.44 5 LYS B CA 1
ATOM 633 C C . LYS B 1 5 ? 6.234 -6.645 7.676 1 96.44 5 LYS B C 1
ATOM 635 O O . LYS B 1 5 ? 5.016 -6.469 7.672 1 96.44 5 LYS B O 1
ATOM 640 N N . THR B 1 6 ? 7.102 -6.398 8.656 1 95.56 6 THR B N 1
ATOM 641 C CA . THR B 1 6 ? 6.605 -5.621 9.781 1 95.56 6 THR B CA 1
ATOM 642 C C . THR B 1 6 ? 6.688 -4.125 9.484 1 95.56 6 THR B C 1
ATOM 644 O O . THR B 1 6 ? 7.77 -3.596 9.227 1 95.56 6 THR B O 1
ATOM 647 N N . LEU B 1 7 ? 5.555 -3.52 9.531 1 97 7 LEU B N 1
ATOM 648 C CA . LEU B 1 7 ? 5.512 -2.084 9.281 1 97 7 LEU B CA 1
ATOM 649 C C . LEU B 1 7 ? 5.656 -1.3 10.578 1 97 7 LEU B C 1
ATOM 651 O O . LEU B 1 7 ? 5.012 -1.626 11.578 1 97 7 LEU B O 1
ATOM 655 N N . GLY B 1 8 ? 6.531 -0.339 10.523 1 96.06 8 GLY B N 1
ATOM 656 C CA . GLY B 1 8 ? 6.824 0.441 11.711 1 96.06 8 GLY B CA 1
ATOM 657 C C . GLY B 1 8 ? 5.922 1.649 11.875 1 96.06 8 GLY B C 1
ATOM 658 O O . GLY B 1 8 ? 5.82 2.213 12.969 1 96.06 8 GLY B O 1
ATOM 659 N N . ALA B 1 9 ? 5.188 2.02 10.891 1 97 9 ALA B N 1
ATOM 660 C CA . ALA B 1 9 ? 4.391 3.242 10.875 1 97 9 ALA B CA 1
ATOM 661 C C . ALA B 1 9 ? 3.215 3.143 11.844 1 97 9 ALA B C 1
ATOM 663 O O . ALA B 1 9 ? 2.637 2.068 12.016 1 97 9 ALA B O 1
ATOM 664 N N . ALA B 1 10 ? 2.836 4.285 12.359 1 96.69 10 ALA B N 1
ATOM 665 C CA . ALA B 1 10 ? 1.82 4.305 13.406 1 96.69 10 ALA B CA 1
ATOM 666 C C . ALA B 1 10 ? 0.448 4.652 12.844 1 96.69 10 ALA B C 1
ATOM 668 O O . ALA B 1 10 ? -0.556 4.613 13.555 1 96.69 10 ALA B O 1
ATOM 669 N N . THR B 1 11 ? 0.377 5.055 11.586 1 98.25 11 THR B N 1
ATOM 670 C CA . THR B 1 11 ? -0.888 5.41 10.953 1 98.25 11 THR B CA 1
ATOM 671 C C . THR B 1 11 ? -1.076 4.633 9.648 1 98.25 11 THR B C 1
ATOM 673 O O . THR B 1 11 ? -0.108 4.137 9.07 1 98.25 11 THR B O 1
ATOM 676 N N . LEU B 1 12 ? -2.311 4.516 9.188 1 98.5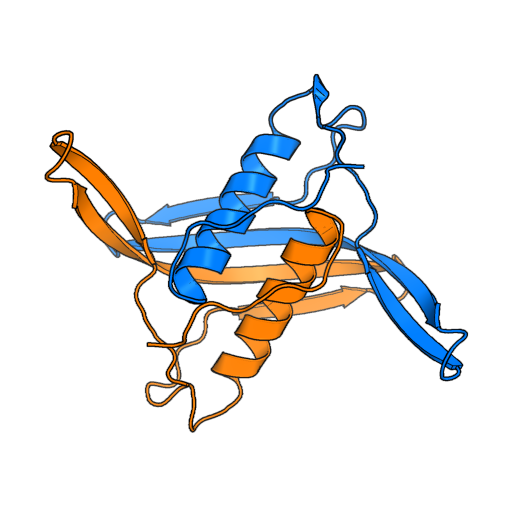6 12 LEU B N 1
ATOM 677 C CA . LEU B 1 12 ? -2.631 3.852 7.926 1 98.56 12 LEU B CA 1
ATOM 678 C C . LEU B 1 12 ? -1.898 4.508 6.762 1 98.56 12 LEU B C 1
ATOM 680 O O . LEU B 1 12 ? -1.348 3.818 5.902 1 98.56 12 LEU B O 1
ATOM 684 N N . GLU B 1 13 ? -1.913 5.844 6.777 1 98.62 13 GLU B N 1
ATOM 685 C CA . GLU B 1 13 ? -1.312 6.594 5.68 1 98.62 13 GLU B CA 1
ATOM 686 C C . GLU B 1 13 ? 0.187 6.32 5.578 1 98.62 13 GLU B C 1
ATOM 688 O O . GLU B 1 13 ? 0.712 6.098 4.488 1 98.62 13 GLU B O 1
ATOM 693 N N . ASN B 1 14 ? 0.807 6.316 6.699 1 98.62 14 ASN B N 1
ATOM 694 C CA . ASN B 1 14 ? 2.244 6.062 6.691 1 98.62 14 ASN B CA 1
ATOM 695 C C . ASN B 1 14 ? 2.551 4.59 6.426 1 98.62 14 ASN B C 1
ATOM 697 O O . ASN B 1 14 ? 3.572 4.266 5.816 1 98.62 14 ASN B O 1
ATOM 701 N N . GLN B 1 15 ? 1.662 3.633 6.824 1 98.62 15 GLN B N 1
ATOM 702 C CA . GLN B 1 15 ? 1.821 2.229 6.461 1 98.62 15 GLN B CA 1
ATOM 703 C C . GLN B 1 15 ? 1.748 2.039 4.949 1 98.62 15 GLN B C 1
ATOM 705 O O . GLN B 1 15 ? 2.506 1.252 4.379 1 98.62 15 GLN B O 1
ATOM 710 N N . LEU B 1 16 ? 0.815 2.801 4.328 1 98.88 16 LEU B N 1
ATOM 711 C CA . LEU B 1 16 ? 0.673 2.734 2.879 1 98.88 16 LEU B CA 1
ATOM 712 C C . LEU B 1 16 ? 1.96 3.172 2.186 1 98.88 16 LEU B C 1
ATOM 714 O O . LEU B 1 16 ? 2.467 2.469 1.31 1 98.88 16 LEU B O 1
ATOM 718 N N . LEU B 1 17 ? 2.475 4.25 2.609 1 98.81 17 LEU B N 1
ATOM 719 C CA . LEU B 1 17 ? 3.725 4.738 2.037 1 98.81 17 LEU B CA 1
ATOM 720 C C . LEU B 1 17 ? 4.855 3.742 2.27 1 98.81 17 LEU B C 1
ATOM 722 O O . LEU B 1 17 ? 5.605 3.422 1.344 1 98.81 17 LEU B O 1
ATOM 726 N N . GLU B 1 18 ? 4.926 3.268 3.414 1 98.69 18 GLU B N 1
ATOM 727 C CA . GLU B 1 18 ? 6 2.357 3.803 1 98.69 18 GLU B CA 1
ATOM 728 C C . GLU B 1 18 ? 5.953 1.069 2.986 1 98.69 18 GLU B C 1
ATOM 730 O O . GLU B 1 18 ? 6.988 0.594 2.512 1 98.69 18 GLU B O 1
ATOM 735 N N . ILE B 1 19 ? 4.832 0.491 2.799 1 98.81 19 ILE B N 1
ATOM 736 C CA . ILE B 1 19 ? 4.742 -0.797 2.119 1 98.81 19 ILE B CA 1
ATOM 737 C C . ILE B 1 19 ? 5.023 -0.614 0.629 1 98.81 19 ILE B C 1
ATOM 739 O O . ILE B 1 19 ? 5.609 -1.49 -0.011 1 98.81 19 ILE B O 1
ATOM 743 N N . ILE B 1 20 ? 4.605 0.531 0.077 1 98.88 20 ILE B N 1
ATOM 744 C CA . ILE B 1 20 ? 4.918 0.823 -1.318 1 98.88 20 ILE B CA 1
ATOM 745 C C . ILE B 1 20 ? 6.43 0.934 -1.496 1 98.88 20 ILE B C 1
ATOM 747 O O . ILE B 1 20 ? 6.992 0.382 -2.445 1 98.88 20 ILE B O 1
ATOM 751 N N . GLU B 1 21 ? 7.098 1.599 -0.55 1 98.25 21 GLU B N 1
ATOM 752 C CA . GLU B 1 21 ? 8.547 1.739 -0.617 1 98.25 21 GLU B CA 1
ATOM 753 C C . GLU B 1 21 ? 9.242 0.39 -0.446 1 98.25 21 GLU B C 1
ATOM 755 O O . GLU B 1 21 ? 10.258 0.121 -1.094 1 98.25 21 GLU B O 1
ATOM 760 N N . GLN B 1 22 ? 8.703 -0.411 0.43 1 98.31 22 GLN B N 1
ATOM 761 C CA . GLN B 1 22 ? 9.25 -1.755 0.582 1 98.31 22 GLN B CA 1
ATOM 762 C C . GLN B 1 22 ? 9.102 -2.559 -0.707 1 98.31 22 GLN B C 1
ATOM 764 O O . GLN B 1 22 ? 10.008 -3.289 -1.099 1 98.31 22 GLN B O 1
ATOM 769 N N . THR B 1 23 ? 7.973 -2.455 -1.366 1 98.69 23 THR B N 1
ATOM 770 C CA . THR B 1 23 ? 7.738 -3.145 -2.631 1 98.69 23 THR B CA 1
ATOM 771 C C . THR B 1 23 ? 8.711 -2.658 -3.699 1 98.69 23 THR B C 1
ATOM 773 O O . THR B 1 23 ? 9.281 -3.463 -4.438 1 98.69 23 THR B O 1
ATOM 776 N N . GLN B 1 24 ? 8.891 -1.361 -3.758 1 98.44 24 GLN B N 1
ATOM 777 C CA . GLN B 1 24 ? 9.836 -0.784 -4.703 1 98.44 24 GLN B CA 1
ATOM 778 C C . GLN B 1 24 ? 11.242 -1.33 -4.469 1 98.44 24 GLN B C 1
ATOM 780 O O . GLN B 1 24 ? 11.961 -1.652 -5.422 1 98.44 24 GLN B O 1
ATOM 785 N N . ARG B 1 25 ? 11.578 -1.401 -3.26 1 98 25 ARG B N 1
ATOM 786 C CA . ARG B 1 25 ? 12.891 -1.94 -2.924 1 98 25 ARG B CA 1
ATOM 787 C C . ARG B 1 25 ? 13.031 -3.387 -3.387 1 98 25 ARG B C 1
ATOM 789 O O . ARG B 1 25 ? 14.023 -3.752 -4.02 1 98 25 ARG B O 1
ATOM 796 N N . MET B 1 26 ? 12.055 -4.203 -3.105 1 98.31 26 MET B N 1
ATOM 797 C CA . MET B 1 26 ? 12.094 -5.613 -3.477 1 98.31 26 MET B CA 1
ATOM 798 C C . MET B 1 26 ? 12.188 -5.773 -4.992 1 98.31 26 MET B C 1
ATOM 800 O O . MET B 1 26 ? 12.93 -6.621 -5.484 1 98.31 26 MET B O 1
ATOM 804 N N . GLN B 1 27 ? 11.508 -4.941 -5.789 1 98.5 27 GLN B N 1
ATOM 805 C CA . GLN B 1 27 ? 11.461 -5.121 -7.238 1 98.5 27 GLN B CA 1
ATOM 806 C C . GLN B 1 27 ? 12.75 -4.629 -7.895 1 98.5 27 GLN B C 1
ATOM 808 O O . GLN B 1 27 ? 13.047 -4.984 -9.039 1 98.5 27 GLN B O 1
ATOM 813 N N . SER B 1 28 ? 13.461 -3.775 -7.137 1 98.19 28 SER B N 1
ATOM 814 C CA . SER B 1 28 ? 14.656 -3.16 -7.715 1 98.19 28 SER B CA 1
ATOM 815 C C . SER B 1 28 ? 15.883 -4.047 -7.527 1 98.19 28 SER B C 1
ATOM 817 O O . SER B 1 28 ? 16.922 -3.811 -8.141 1 98.19 28 SER B O 1
ATOM 819 N N . VAL B 1 29 ? 15.703 -4.977 -6.629 1 98.25 29 VAL B N 1
ATOM 820 C CA . VAL B 1 29 ? 16.828 -5.855 -6.324 1 98.25 29 VAL B CA 1
ATOM 821 C C . VAL B 1 29 ? 16.656 -7.176 -7.078 1 98.25 29 VAL B C 1
ATOM 823 O O . VAL B 1 29 ? 15.719 -7.93 -6.828 1 98.25 29 VAL B O 1
ATOM 826 N N . ALA B 1 30 ? 17.594 -7.531 -7.938 1 97.75 30 ALA B N 1
ATOM 827 C CA . ALA B 1 30 ? 17.516 -8.688 -8.828 1 97.75 30 ALA B CA 1
ATOM 828 C C . ALA B 1 30 ? 17.375 -9.984 -8.031 1 97.75 30 ALA B C 1
ATOM 830 O O . ALA B 1 30 ? 16.672 -10.898 -8.445 1 97.75 30 ALA B O 1
ATOM 831 N N . ALA B 1 31 ? 18.109 -10.078 -6.902 1 98 31 ALA B N 1
ATOM 832 C CA . ALA B 1 31 ? 18.047 -11.281 -6.078 1 98 31 ALA B CA 1
ATOM 833 C C . ALA B 1 31 ? 16.656 -11.5 -5.516 1 98 31 ALA B C 1
ATOM 835 O O . ALA B 1 31 ? 16.234 -12.641 -5.309 1 98 31 ALA B O 1
ATOM 836 N N . ASN B 1 32 ? 15.914 -10.453 -5.281 1 98.56 32 ASN B N 1
ATOM 837 C CA . ASN B 1 32 ? 14.555 -10.531 -4.754 1 98.56 32 ASN B CA 1
ATOM 838 C C . ASN B 1 32 ? 13.531 -10.656 -5.871 1 98.56 32 ASN B C 1
ATOM 840 O O . ASN B 1 32 ? 12.383 -11.031 -5.625 1 98.56 32 ASN B O 1
ATOM 844 N N . ASN B 1 33 ? 13.969 -10.305 -7.074 1 98.56 33 ASN B N 1
ATOM 845 C CA . ASN B 1 33 ? 13.078 -10.227 -8.227 1 98.56 33 ASN B CA 1
ATOM 846 C C . ASN B 1 33 ? 13.664 -10.938 -9.445 1 98.56 33 ASN B C 1
ATOM 848 O O . ASN B 1 33 ? 13.945 -10.297 -10.461 1 98.56 33 ASN B O 1
ATOM 852 N N . PRO B 1 34 ? 13.703 -12.266 -9.312 1 97.31 34 PRO B N 1
ATOM 853 C CA . PRO B 1 34 ? 14.398 -13.016 -10.359 1 97.31 34 PRO B CA 1
ATOM 854 C C . PRO B 1 34 ? 13.695 -12.938 -11.711 1 97.31 34 PRO B C 1
ATOM 856 O O . PRO B 1 34 ? 14.344 -13.039 -12.758 1 97.31 34 PRO B O 1
ATOM 859 N N . ASP B 1 35 ? 12.391 -12.734 -11.758 1 97.44 35 ASP B N 1
ATOM 860 C CA . ASP B 1 35 ? 11.625 -12.703 -13 1 97.44 35 ASP B CA 1
ATOM 861 C C . ASP B 1 35 ? 11.547 -11.289 -13.562 1 97.44 35 ASP B C 1
ATOM 863 O O . ASP B 1 35 ? 10.984 -11.07 -14.641 1 97.44 35 ASP B O 1
ATOM 867 N N . GLY B 1 36 ? 12.023 -10.281 -12.805 1 97.75 36 GLY B N 1
ATOM 868 C CA . GLY B 1 36 ? 12.086 -8.898 -13.273 1 97.75 36 GLY B CA 1
ATOM 869 C C . GLY B 1 36 ?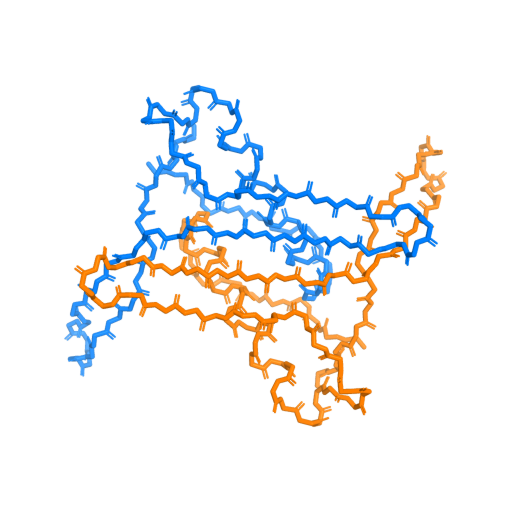 10.719 -8.266 -13.438 1 97.75 36 GLY B C 1
ATOM 870 O O . GLY B 1 36 ? 10.5 -7.5 -14.375 1 97.75 36 GLY B O 1
ATOM 871 N N . VAL B 1 37 ? 9.789 -8.594 -12.492 1 97.62 37 VAL B N 1
ATOM 872 C CA . VAL B 1 37 ? 8.438 -8.07 -12.578 1 97.62 37 VAL B CA 1
ATOM 873 C C . VAL B 1 37 ? 8.391 -6.652 -12.008 1 97.62 37 VAL B C 1
ATOM 875 O O . VAL B 1 37 ? 9.094 -6.348 -11.039 1 97.62 37 VAL B O 1
ATOM 878 N N . THR B 1 38 ? 7.59 -5.828 -12.672 1 98.44 38 THR B N 1
ATOM 879 C CA . THR B 1 38 ? 7.391 -4.465 -12.188 1 98.44 38 THR B CA 1
ATOM 880 C C . THR B 1 38 ? 5.992 -4.301 -11.594 1 98.44 38 THR B C 1
ATOM 882 O O . THR B 1 38 ? 4.996 -4.383 -12.312 1 98.44 38 THR B O 1
ATOM 885 N N . VAL B 1 39 ? 6.008 -4.086 -10.281 1 98.81 39 VAL B N 1
ATOM 886 C CA . VAL B 1 39 ? 4.742 -3.865 -9.586 1 98.81 39 VAL B CA 1
ATOM 887 C C . VAL B 1 39 ? 4.504 -2.369 -9.406 1 98.81 39 VAL B C 1
ATOM 889 O O . VAL B 1 39 ? 3.436 -1.858 -9.758 1 98.81 39 VAL B O 1
ATOM 892 N N . VAL B 1 40 ? 5.484 -1.656 -8.828 1 98.88 40 VAL B N 1
ATOM 893 C CA . VAL B 1 40 ? 5.441 -0.197 -8.812 1 98.88 40 VAL B CA 1
ATOM 894 C C . VAL B 1 40 ? 5.926 0.346 -10.156 1 98.88 40 VAL B C 1
ATOM 896 O O . VAL B 1 40 ? 7.133 0.394 -10.414 1 98.88 40 VAL B O 1
ATOM 899 N N . THR B 1 41 ? 4.992 0.814 -10.969 1 98.81 41 THR B N 1
ATOM 900 C CA . THR B 1 41 ? 5.32 1.169 -12.352 1 98.81 41 THR B CA 1
ATOM 901 C C . THR B 1 41 ? 5.703 2.641 -12.453 1 98.81 41 THR B C 1
ATOM 903 O O . THR B 1 41 ? 6.359 3.051 -13.406 1 98.81 41 THR B O 1
ATOM 906 N N . SER B 1 42 ? 5.266 3.426 -11.539 1 98.69 42 SER B N 1
ATOM 907 C CA . SER B 1 42 ? 5.652 4.828 -11.43 1 98.69 42 SER B CA 1
ATOM 908 C C . SER B 1 42 ? 5.602 5.305 -9.984 1 98.69 42 SER B C 1
ATOM 910 O O . SER B 1 42 ? 4.699 4.922 -9.227 1 98.69 42 SER B O 1
ATOM 912 N N . TYR B 1 43 ? 6.633 5.992 -9.555 1 98.44 43 TYR B N 1
ATOM 913 C CA . TYR B 1 43 ? 6.742 6.645 -8.258 1 98.44 43 TYR B CA 1
ATOM 914 C C . TYR B 1 43 ? 7.398 8.016 -8.391 1 98.44 43 TYR B C 1
ATOM 916 O O . TYR B 1 43 ? 8.594 8.109 -8.68 1 98.44 43 TYR B O 1
ATOM 924 N N . THR B 1 44 ? 6.543 9.062 -8.125 1 98.38 44 THR B N 1
ATOM 925 C CA . THR B 1 44 ? 7.07 10.414 -8.234 1 98.38 44 THR B CA 1
ATOM 926 C C . THR B 1 44 ? 6.625 11.266 -7.043 1 98.38 44 THR B C 1
ATOM 928 O O . THR B 1 44 ? 5.5 11.125 -6.559 1 98.38 44 THR B O 1
ATOM 931 N N . ARG B 1 45 ? 7.535 12.109 -6.664 1 97.69 45 ARG B N 1
ATOM 932 C CA . ARG B 1 45 ? 7.184 13.102 -5.652 1 97.69 45 ARG B CA 1
ATOM 933 C C . ARG B 1 45 ? 7.402 14.516 -6.176 1 97.69 45 ARG B C 1
ATOM 935 O O . ARG B 1 45 ? 8.5 14.859 -6.621 1 97.69 45 ARG B O 1
ATOM 942 N N . ASN B 1 46 ? 6.344 15.242 -6.168 1 98.06 46 ASN B N 1
ATOM 943 C CA . ASN B 1 46 ? 6.461 16.688 -6.406 1 98.06 46 ASN B CA 1
ATOM 944 C C . ASN B 1 46 ? 6.934 17.422 -5.152 1 98.06 46 ASN B C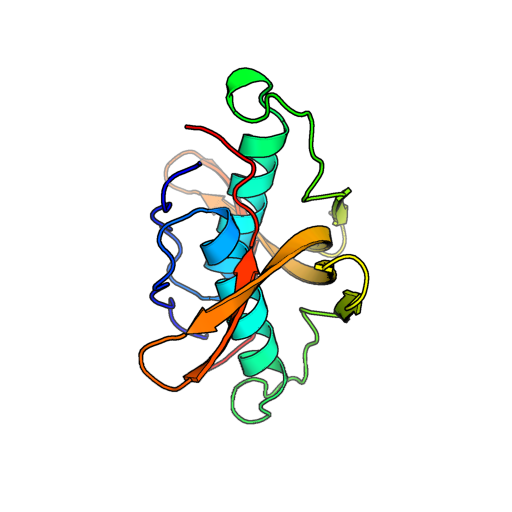 1
ATOM 946 O O . ASN B 1 46 ? 6.188 17.531 -4.18 1 98.06 46 ASN B O 1
ATOM 950 N N . MET B 1 47 ? 8.117 17.969 -5.18 1 93.56 47 MET B N 1
ATOM 951 C CA . MET B 1 47 ? 8.727 18.562 -3.996 1 93.56 47 MET B CA 1
ATOM 952 C C . MET B 1 47 ? 8.016 19.859 -3.602 1 93.56 47 MET B C 1
ATOM 954 O O . MET B 1 47 ? 7.992 20.219 -2.426 1 93.56 47 MET B O 1
ATOM 958 N N . ALA B 1 48 ? 7.453 20.469 -4.559 1 95.94 48 ALA B N 1
ATOM 959 C CA . ALA B 1 48 ? 6.793 21.75 -4.305 1 95.94 48 ALA B CA 1
ATOM 960 C C . ALA B 1 48 ? 5.473 21.547 -3.568 1 95.94 48 ALA B C 1
ATOM 962 O O . ALA B 1 48 ? 5.133 22.312 -2.664 1 95.94 48 ALA B O 1
ATOM 963 N N . THR B 1 49 ? 4.758 20.5 -3.865 1 96.31 49 THR B N 1
ATOM 964 C CA . THR B 1 49 ? 3.426 20.297 -3.307 1 96.31 49 THR B CA 1
ATOM 965 C C . THR B 1 49 ? 3.455 19.234 -2.215 1 96.31 49 THR B C 1
ATOM 967 O O . THR B 1 49 ? 2.504 19.109 -1.441 1 96.31 49 THR B O 1
ATOM 970 N N . GLY B 1 50 ? 4.52 18.438 -2.197 1 97.38 50 GLY B N 1
ATOM 971 C CA . GLY B 1 50 ? 4.582 17.328 -1.274 1 97.38 50 GLY B CA 1
ATOM 972 C C . GLY B 1 50 ? 3.736 16.141 -1.715 1 97.38 50 GLY B C 1
ATOM 973 O O . GLY B 1 50 ? 3.418 15.266 -0.909 1 97.38 50 GLY B O 1
ATOM 974 N N . LEU B 1 51 ? 3.348 16.094 -2.971 1 98.5 51 LEU B N 1
ATOM 975 C CA . LEU B 1 51 ? 2.465 15.031 -3.451 1 98.5 51 LEU B CA 1
ATOM 976 C C . LEU B 1 51 ? 3.268 13.883 -4.051 1 98.5 51 LEU B C 1
ATOM 978 O O . LEU B 1 51 ? 4.086 14.094 -4.949 1 98.5 51 LEU B O 1
ATOM 982 N N . VAL B 1 52 ? 2.998 12.688 -3.514 1 98.69 52 VAL B N 1
ATOM 983 C CA . VAL B 1 52 ? 3.553 11.461 -4.082 1 98.69 52 VAL B CA 1
ATOM 984 C C . VAL B 1 52 ? 2.51 10.781 -4.965 1 98.69 52 VAL B C 1
ATOM 986 O O . VAL B 1 52 ? 1.391 10.516 -4.523 1 98.69 52 VAL B O 1
ATOM 989 N N . THR B 1 53 ? 2.863 10.523 -6.242 1 98.81 53 THR B N 1
ATOM 990 C CA . THR B 1 53 ? 2.002 9.805 -7.172 1 98.81 53 THR B CA 1
ATOM 991 C C . THR B 1 53 ? 2.602 8.445 -7.52 1 98.81 53 THR B C 1
ATOM 993 O O . THR B 1 53 ? 3.791 8.344 -7.828 1 98.81 53 THR B O 1
ATOM 996 N N . VAL B 1 54 ? 1.738 7.488 -7.402 1 98.88 54 VAL B N 1
ATOM 997 C CA . VAL B 1 54 ? 2.193 6.109 -7.574 1 98.88 54 VAL B CA 1
ATOM 998 C C . VAL B 1 54 ? 1.252 5.371 -8.523 1 98.88 54 VAL B C 1
ATOM 1000 O O . VAL B 1 54 ? 0.032 5.531 -8.445 1 98.88 54 VAL B O 1
ATOM 1003 N N . SER B 1 55 ? 1.771 4.578 -9.383 1 98.94 55 SER B N 1
ATOM 1004 C CA . SER B 1 55 ? 1.033 3.596 -10.172 1 98.94 55 SER B CA 1
ATOM 1005 C C . SER B 1 55 ? 1.542 2.182 -9.914 1 98.94 55 SER B C 1
ATOM 1007 O O . SER B 1 55 ? 2.752 1.952 -9.852 1 98.94 55 SER B O 1
ATOM 1009 N N . LEU B 1 56 ? 0.628 1.32 -9.773 1 98.88 56 LEU B N 1
ATOM 1010 C CA . LEU B 1 56 ? 0.951 -0.072 -9.484 1 98.88 56 LEU B CA 1
ATOM 1011 C C . LEU B 1 56 ? 0.234 -1.009 -10.445 1 98.88 56 LEU B C 1
ATOM 1013 O O . LEU B 1 56 ? -0.875 -0.711 -10.898 1 98.88 56 LEU B O 1
ATOM 1017 N N . SER B 1 57 ? 0.873 -2.113 -10.727 1 98.81 57 SER B N 1
ATOM 1018 C CA . SER B 1 57 ? 0.321 -3.264 -11.43 1 98.81 57 SER B CA 1
ATOM 1019 C C . SER B 1 57 ? 0.531 -4.551 -10.641 1 98.81 57 SER B C 1
ATOM 1021 O O . SER B 1 57 ? 1.656 -5.043 -10.539 1 98.81 57 SER B O 1
ATOM 1023 N N . ILE B 1 58 ? -0.571 -5.137 -10.117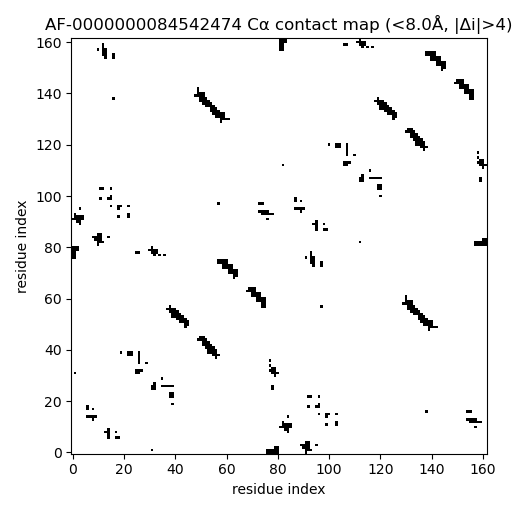 1 98.75 58 ILE B N 1
ATOM 1024 C CA . ILE B 1 58 ? -0.482 -6.254 -9.18 1 98.75 58 ILE B CA 1
ATOM 1025 C C . ILE B 1 58 ? -1.16 -7.484 -9.781 1 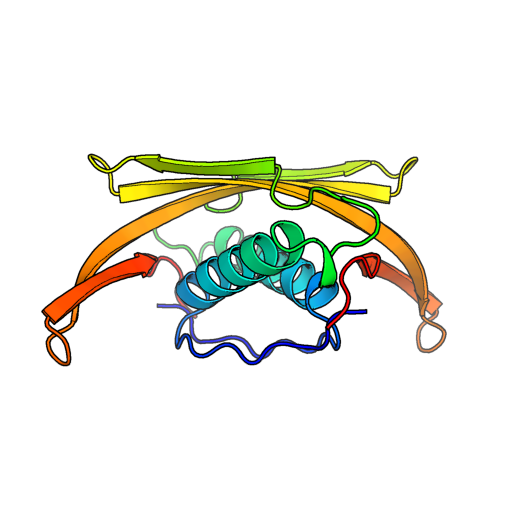98.75 58 ILE B C 1
ATOM 1027 O O . ILE B 1 58 ? -2.389 -7.535 -9.891 1 98.75 58 ILE B O 1
ATOM 1031 N N . PRO B 1 59 ? -0.406 -8.469 -10.203 1 98.56 59 PRO B N 1
ATOM 1032 C CA . PRO B 1 59 ? -1.043 -9.719 -10.625 1 98.56 59 PRO B CA 1
ATOM 1033 C C . PRO B 1 59 ? -1.74 -10.438 -9.469 1 98.56 59 PRO B C 1
ATOM 1035 O O . PRO B 1 59 ? -1.202 -10.508 -8.367 1 98.56 59 PRO B O 1
ATOM 1038 N N . THR B 1 60 ? -2.922 -10.969 -9.789 1 98.5 60 THR B N 1
ATOM 1039 C CA . THR B 1 60 ? -3.717 -11.641 -8.766 1 98.5 60 THR B CA 1
ATOM 1040 C C . THR B 1 60 ? -4.305 -12.938 -9.312 1 98.5 60 THR B C 1
ATOM 1042 O O . THR B 1 60 ? -4.363 -13.141 -10.531 1 98.5 60 THR B O 1
ATOM 1045 N N . ASP B 1 61 ? -4.668 -13.742 -8.352 1 97.19 61 ASP B N 1
ATOM 1046 C CA . ASP B 1 61 ? -5.402 -14.969 -8.641 1 97.19 61 ASP B CA 1
ATOM 1047 C C . ASP B 1 61 ? -6.707 -15.023 -7.844 1 97.19 61 ASP B C 1
ATOM 1049 O O . ASP B 1 61 ? -6.789 -14.484 -6.742 1 97.19 61 ASP B O 1
ATOM 1053 N N . ASP B 1 62 ? -7.672 -15.633 -8.531 1 96.19 62 ASP B N 1
ATOM 1054 C CA . ASP B 1 62 ? -8.891 -15.992 -7.812 1 96.19 62 ASP B CA 1
ATOM 1055 C C . ASP B 1 62 ? -8.766 -17.375 -7.18 1 96.19 62 ASP B C 1
ATOM 1057 O O . ASP B 1 62 ? -8.445 -18.359 -7.863 1 96.19 62 ASP B O 1
ATOM 1061 N N . VAL B 1 63 ? -8.992 -17.359 -5.918 1 95.5 63 VAL B N 1
ATOM 1062 C CA . VAL B 1 63 ? -8.875 -18.641 -5.215 1 95.5 63 VAL B CA 1
ATOM 1063 C C . VAL B 1 63 ? -10.172 -18.922 -4.457 1 95.5 63 VAL B C 1
ATOM 1065 O O . VAL B 1 63 ? -10.703 -18.047 -3.773 1 95.5 63 VAL B O 1
ATOM 1068 N N . LEU B 1 64 ? -10.664 -20.109 -4.613 1 96.38 64 LEU B N 1
ATOM 1069 C CA . LEU B 1 64 ? -11.836 -20.531 -3.848 1 96.38 64 LEU B CA 1
ATOM 1070 C C . LEU B 1 64 ? -11.484 -20.75 -2.383 1 96.38 64 LEU B C 1
ATOM 1072 O O . LEU B 1 64 ? -10.547 -21.484 -2.07 1 96.38 64 LEU B O 1
ATOM 1076 N N . ASP B 1 65 ? -12.219 -20.047 -1.475 1 94.88 65 ASP B N 1
ATOM 1077 C CA . ASP B 1 65 ? -12.062 -20.266 -0.04 1 94.88 65 ASP B CA 1
ATOM 1078 C C . ASP B 1 65 ? -12.883 -21.469 0.417 1 94.88 65 ASP B C 1
ATOM 1080 O O . ASP B 1 65 ? -14.117 -21.438 0.41 1 94.88 65 ASP B O 1
ATOM 1084 N N . PRO B 1 66 ? -12.219 -22.438 0.753 1 94.25 66 PRO B N 1
ATOM 1085 C CA . PRO B 1 66 ? -12.961 -23.672 1.057 1 94.25 66 PRO B CA 1
ATOM 1086 C C . PRO B 1 66 ? -13.773 -23.562 2.346 1 94.25 66 PRO B C 1
ATOM 1088 O O . PRO B 1 66 ? -14.656 -24.391 2.586 1 94.25 66 PRO B O 1
ATOM 1091 N N . THR B 1 67 ? -13.406 -22.531 3.123 1 95.12 67 THR B N 1
ATOM 1092 C CA . THR B 1 67 ? -14.078 -22.391 4.41 1 95.12 67 THR B CA 1
ATOM 1093 C C . THR B 1 67 ? -15.5 -21.859 4.219 1 95.12 67 THR B C 1
ATOM 1095 O O . THR B 1 67 ? -16.422 -22.312 4.891 1 95.12 67 THR B O 1
ATOM 1098 N N . ASP B 1 68 ? -15.727 -20.953 3.287 1 94.5 68 ASP B N 1
ATOM 1099 C CA . ASP B 1 68 ? -17.047 -20.344 3.143 1 94.5 68 ASP B CA 1
ATOM 1100 C C . ASP B 1 68 ? -17.516 -20.406 1.694 1 94.5 68 ASP B C 1
ATOM 1102 O O . ASP B 1 68 ? -18.609 -19.922 1.375 1 94.5 68 ASP B O 1
ATOM 1106 N N . GLY B 1 69 ? -16.703 -20.938 0.867 1 96 69 GLY B N 1
ATOM 1107 C CA . GLY B 1 69 ? -17.078 -21.109 -0.526 1 96 69 GLY B CA 1
ATOM 1108 C C . GLY B 1 69 ? -16.969 -19.844 -1.342 1 96 69 GLY B C 1
ATOM 1109 O O . GLY B 1 69 ? -17.328 -19.812 -2.52 1 96 69 GLY B O 1
ATOM 1110 N N . SER B 1 70 ? -16.344 -18.766 -0.804 1 95.25 70 SER B N 1
ATOM 1111 C CA . SER B 1 70 ? -16.188 -17.516 -1.538 1 95.25 70 SER B CA 1
ATOM 1112 C C . SER B 1 70 ? -14.953 -17.547 -2.426 1 95.25 70 SER B C 1
ATOM 1114 O O . SER B 1 70 ? -14.117 -18.438 -2.303 1 95.25 70 SER B O 1
ATOM 1116 N N . ILE B 1 71 ? -14.953 -16.625 -3.455 1 95.31 71 ILE B N 1
ATOM 1117 C CA . ILE B 1 71 ? -13.758 -16.422 -4.27 1 95.31 71 ILE B CA 1
ATOM 1118 C C . ILE B 1 71 ? -12.945 -15.258 -3.701 1 95.31 71 ILE B C 1
ATOM 1120 O O . ILE B 1 71 ? -13.43 -14.125 -3.629 1 95.31 71 ILE B O 1
ATOM 1124 N N . ASP B 1 72 ? -11.75 -15.609 -3.26 1 94.88 72 ASP B N 1
ATOM 1125 C CA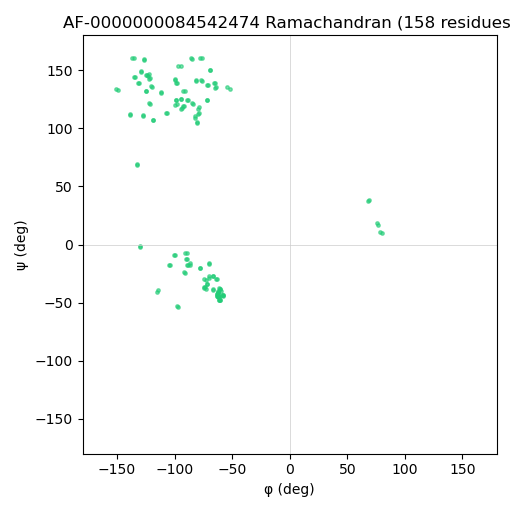 . ASP B 1 72 ? -10.836 -14.594 -2.752 1 94.88 72 ASP B CA 1
ATOM 1126 C C . ASP B 1 72 ? -9.836 -14.172 -3.82 1 94.88 72 ASP B C 1
ATOM 1128 O O . ASP B 1 72 ? -9.398 -14.992 -4.625 1 94.88 72 ASP B O 1
ATOM 1132 N N . VAL B 1 73 ? -9.586 -12.883 -3.865 1 96.38 73 VAL B N 1
ATOM 1133 C CA . VAL B 1 73 ? -8.531 -12.344 -4.715 1 96.38 73 VAL B CA 1
ATOM 1134 C C . VAL B 1 73 ? -7.234 -12.227 -3.92 1 96.38 73 VAL B C 1
ATOM 1136 O O . VAL B 1 73 ? -7.184 -11.547 -2.895 1 96.38 73 VAL B O 1
ATOM 1139 N N . ILE B 1 74 ? -6.25 -12.922 -4.371 1 97.38 74 ILE B N 1
ATOM 1140 C CA . ILE B 1 74 ? -4.965 -12.906 -3.684 1 97.38 74 ILE B CA 1
ATOM 1141 C C . ILE B 1 74 ? -3.873 -12.43 -4.641 1 97.38 74 ILE B C 1
ATOM 1143 O O . ILE B 1 74 ? -3.9 -12.75 -5.832 1 97.38 74 ILE B O 1
ATOM 1147 N N . ALA B 1 75 ? -2.963 -11.703 -4.137 1 98.44 75 ALA B N 1
ATOM 1148 C CA . ALA B 1 75 ? -1.845 -11.258 -4.961 1 98.44 75 ALA B CA 1
ATOM 1149 C C . ALA B 1 75 ? -0.896 -12.414 -5.273 1 98.44 75 ALA B C 1
ATOM 1151 O O . ALA B 1 75 ? -0.612 -13.242 -4.406 1 98.44 75 ALA B O 1
ATOM 1152 N N . THR B 1 76 ? -0.48 -12.445 -6.512 1 98.12 76 THR B N 1
ATOM 1153 C CA . THR B 1 76 ? 0.547 -13.414 -6.887 1 98.12 76 THR B CA 1
ATOM 1154 C C . THR B 1 76 ? 1.855 -13.117 -6.156 1 98.12 76 THR B C 1
ATOM 1156 O O . THR B 1 76 ? 2.256 -11.961 -6.031 1 98.12 76 THR B O 1
ATOM 1159 N N . GLU B 1 77 ? 2.445 -14.141 -5.668 1 97.75 77 GLU B N 1
ATOM 1160 C CA . GLU B 1 77 ? 3.732 -13.992 -5 1 97.75 77 GLU B CA 1
ATOM 1161 C C . GLU B 1 77 ? 4.875 -13.898 -6.008 1 97.75 77 GLU B C 1
ATOM 1163 O O . GLU B 1 77 ? 5.129 -14.852 -6.75 1 97.75 77 GLU B O 1
ATOM 1168 N N . LEU B 1 78 ? 5.543 -12.781 -6.023 1 98.31 78 LEU B N 1
ATOM 1169 C CA . LEU B 1 78 ? 6.504 -12.469 -7.074 1 98.31 78 LEU B CA 1
ATOM 1170 C C . LEU B 1 78 ? 7.922 -12.398 -6.52 1 98.31 78 LEU B C 1
ATOM 1172 O O . LEU B 1 78 ? 8.875 -12.82 -7.18 1 98.31 78 LEU B O 1
ATOM 1176 N N . PHE B 1 79 ? 8.016 -11.859 -5.379 1 98.5 79 PHE B N 1
ATOM 1177 C CA . PHE B 1 79 ? 9.328 -11.547 -4.816 1 98.5 79 PHE B CA 1
ATOM 1178 C C . PHE B 1 79 ? 9.789 -12.648 -3.871 1 98.5 79 PHE B C 1
ATOM 1180 O O . PHE B 1 79 ? 8.977 -13.391 -3.332 1 98.5 79 PHE B O 1
ATOM 1187 N N . ILE B 1 80 ? 11.148 -12.688 -3.797 1 97.44 80 ILE B N 1
ATOM 1188 C CA . ILE B 1 80 ? 11.734 -13.664 -2.885 1 97.44 80 ILE B CA 1
ATOM 1189 C C . ILE B 1 80 ? 12.625 -12.953 -1.869 1 97.44 80 ILE B C 1
ATOM 1191 O O . ILE B 1 80 ? 13.219 -11.914 -2.174 1 97.44 80 ILE B O 1
ATOM 1195 N N . ASP B 1 81 ? 12.656 -13.508 -0.643 1 95.25 81 ASP B N 1
ATOM 1196 C CA . ASP B 1 81 ? 13.453 -12.883 0.409 1 95.25 81 ASP B CA 1
ATOM 1197 C C . ASP B 1 81 ? 14.945 -13.055 0.137 1 95.25 81 ASP B C 1
ATOM 1199 O O . ASP B 1 81 ? 15.367 -14.047 -0.469 1 95.25 81 ASP B O 1
#

Sequence (162 aa):
MATKKTLGAATLENQLLEIIEQTQRMQSVAANNPDGVTVVTSYTRNMATGLVTVSLSIPTDDVLDPTDGSIDVIATELFIDMATKKTLGAATLENQLLEIIEQTQRMQSVAANNPDGVTVVTSYTRNMATGLVTVSLSIPTDDVLDPTDGSIDVIATELFID

Organism: NCBI:txid376219

pLDDT: mean 97.38, std 1.81, range [86.81, 98.94]